Protein AF-W9S3C6-F1 (afdb_monomer_lite)

Structure (mmCIF, N/CA/C/O backbone):
data_AF-W9S3C6-F1
#
_entry.id   AF-W9S3C6-F1
#
loop_
_atom_site.group_PDB
_atom_site.id
_atom_site.type_symbol
_atom_site.label_atom_id
_atom_site.label_alt_id
_atom_site.label_comp_id
_atom_site.label_asym_id
_atom_site.label_entity_id
_atom_site.label_seq_id
_atom_site.pdbx_PDB_ins_code
_atom_site.Cartn_x
_atom_site.Cartn_y
_atom_site.Cartn_z
_atom_site.occupancy
_atom_site.B_iso_or_equiv
_atom_site.auth_seq_id
_atom_site.auth_comp_id
_atom_site.auth_asym_id
_atom_site.auth_atom_id
_atom_site.pdbx_PDB_model_num
ATOM 1 N N . MET A 1 1 ? -39.932 16.651 35.431 1.00 60.78 1 MET A N 1
ATOM 2 C CA . MET A 1 1 ? -39.926 15.190 35.248 1.00 60.78 1 MET A CA 1
ATOM 3 C C . MET A 1 1 ? -40.233 14.548 36.575 1.00 60.78 1 MET A C 1
ATOM 5 O O . MET A 1 1 ? -39.497 14.783 37.532 1.00 60.78 1 MET A O 1
ATOM 9 N N . SER A 1 2 ? -41.326 13.800 36.638 1.00 80.00 2 SER A N 1
ATOM 10 C CA . SER A 1 2 ? -41.613 12.954 37.789 1.00 80.00 2 SER A CA 1
ATOM 11 C C . SER A 1 2 ? -40.648 11.752 37.801 1.00 80.00 2 SER A C 1
ATOM 13 O O . SER A 1 2 ? -40.116 11.369 36.754 1.00 80.00 2 SER A O 1
ATOM 15 N N . PRO A 1 3 ? -40.380 11.140 38.965 1.00 73.69 3 PRO A N 1
ATOM 16 C CA . PRO A 1 3 ? -39.545 9.938 39.051 1.00 73.69 3 PRO A CA 1
ATOM 17 C C . PRO A 1 3 ? -40.064 8.778 38.185 1.00 73.69 3 PRO A C 1
ATOM 19 O O . PRO A 1 3 ? -39.282 7.996 37.650 1.00 73.69 3 PRO A O 1
ATOM 22 N N . GLU A 1 4 ? -41.381 8.699 37.998 1.00 75.62 4 GLU A N 1
ATOM 23 C CA . GLU A 1 4 ? -42.029 7.660 37.197 1.00 75.62 4 GLU A CA 1
ATOM 24 C C . GLU A 1 4 ? -41.761 7.828 35.697 1.00 75.62 4 GLU A C 1
ATOM 26 O O . GLU A 1 4 ? -41.492 6.846 35.007 1.00 75.62 4 GLU A O 1
ATOM 31 N N . GLU A 1 5 ? -41.730 9.069 35.203 1.00 75.31 5 GLU A N 1
ATOM 32 C CA . GLU A 1 5 ? -41.372 9.379 33.812 1.00 75.31 5 GLU A CA 1
ATOM 33 C C . GLU A 1 5 ? -39.920 8.986 33.499 1.00 75.31 5 GLU A C 1
ATOM 35 O O . GLU A 1 5 ? -39.621 8.479 32.419 1.00 75.31 5 GLU A O 1
ATOM 40 N N . VAL A 1 6 ? -39.010 9.161 34.462 1.00 64.94 6 VAL A N 1
ATOM 41 C CA . VAL A 1 6 ? -37.591 8.787 34.319 1.00 64.94 6 VAL A CA 1
ATOM 42 C C . VAL A 1 6 ? -37.417 7.267 34.265 1.00 64.94 6 VAL A C 1
ATOM 44 O O . VAL A 1 6 ? -36.603 6.765 33.483 1.00 64.94 6 VAL A O 1
ATOM 47 N N . LYS A 1 7 ? -38.202 6.535 35.064 1.00 70.75 7 LYS A N 1
ATOM 48 C CA . LYS A 1 7 ? -38.223 5.069 35.078 1.00 70.75 7 LYS A CA 1
ATOM 49 C C . LYS A 1 7 ? -38.813 4.499 33.787 1.00 70.75 7 LYS A C 1
ATOM 51 O O . LYS A 1 7 ? -38.227 3.587 33.208 1.00 70.75 7 LYS A O 1
ATOM 56 N N . ALA A 1 8 ? -39.920 5.063 33.302 1.00 70.75 8 ALA A N 1
ATOM 57 C CA . ALA A 1 8 ? -40.542 4.666 32.038 1.00 70.75 8 ALA A CA 1
ATOM 58 C C . ALA A 1 8 ? -39.625 4.924 30.828 1.00 70.75 8 ALA A C 1
ATOM 60 O O . ALA A 1 8 ? -39.588 4.125 29.896 1.00 70.75 8 ALA A O 1
ATOM 61 N N . ALA A 1 9 ? -38.830 5.996 30.871 1.00 70.56 9 ALA A N 1
ATOM 62 C CA . ALA A 1 9 ? -37.853 6.327 29.836 1.00 70.56 9 ALA A CA 1
ATOM 63 C C . ALA A 1 9 ? -36.562 5.481 29.888 1.00 70.56 9 ALA A C 1
ATOM 65 O O . ALA A 1 9 ? -35.670 5.688 29.066 1.00 70.56 9 ALA A O 1
ATOM 66 N N . GLY A 1 10 ? -36.406 4.570 30.862 1.00 65.00 10 GLY A N 1
ATOM 67 C CA . GLY A 1 10 ? -35.205 3.734 31.009 1.00 65.00 10 GLY A CA 1
ATOM 68 C C . GLY A 1 10 ? -33.920 4.513 31.334 1.00 65.00 10 GLY A C 1
ATOM 69 O O . GLY A 1 10 ? -32.823 3.953 31.313 1.00 65.00 10 GLY A O 1
ATOM 70 N N . ALA A 1 11 ? -34.035 5.802 31.665 1.00 64.62 11 ALA A N 1
ATOM 71 C CA . ALA A 1 11 ? -32.908 6.716 31.841 1.00 64.62 11 ALA A CA 1
ATOM 72 C C . ALA A 1 11 ? -32.167 6.533 33.181 1.00 64.62 11 ALA A C 1
ATOM 74 O O . ALA A 1 11 ? -31.117 7.141 33.398 1.00 64.62 11 ALA A O 1
ATOM 75 N N . GLU A 1 12 ? -32.666 5.676 34.079 1.00 62.50 12 GLU A N 1
ATOM 76 C CA . GLU A 1 12 ? -32.001 5.359 35.350 1.00 62.50 12 GLU A CA 1
ATOM 77 C C . GLU A 1 12 ? -30.628 4.699 35.151 1.00 62.50 12 GLU A C 1
ATOM 79 O O . GLU A 1 12 ? -29.693 4.992 35.897 1.00 62.50 12 GLU A O 1
ATOM 84 N N . GLN A 1 13 ? -30.449 3.887 34.098 1.00 58.66 13 GLN A N 1
ATOM 85 C CA . GLN A 1 13 ? -29.143 3.288 33.776 1.00 58.66 13 GLN A CA 1
ATOM 86 C C . GLN A 1 13 ? -28.082 4.328 33.402 1.00 58.66 13 GLN A C 1
ATOM 88 O O . GLN A 1 13 ? -26.891 4.081 33.593 1.00 58.66 13 GLN A O 1
ATOM 93 N N . SER A 1 14 ? -28.510 5.497 32.918 1.00 59.38 14 SER A N 1
ATOM 94 C CA . SER A 1 14 ? -27.626 6.588 32.513 1.00 59.38 14 SER A CA 1
ATOM 95 C C . SER A 1 14 ?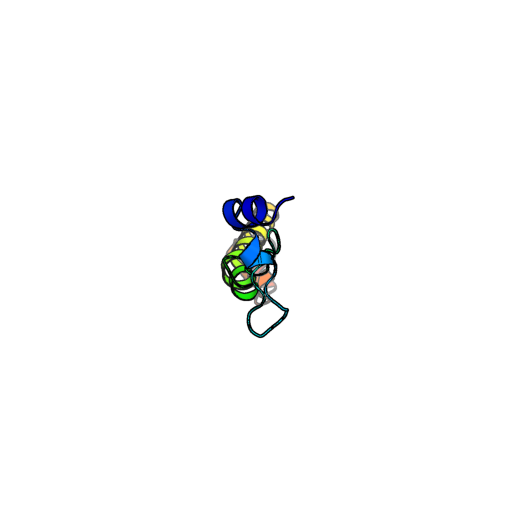 -27.122 7.427 33.695 1.00 59.38 14 SER A C 1
ATOM 97 O O . SER A 1 14 ? -26.238 8.258 33.508 1.00 59.38 14 SER A O 1
ATOM 99 N N . LYS A 1 15 ? -27.659 7.214 34.909 1.00 58.50 15 LYS A N 1
ATOM 100 C CA . LYS A 1 15 ? -27.246 7.888 36.156 1.00 58.50 15 LYS A CA 1
ATOM 101 C C . LYS A 1 15 ? -26.304 7.045 37.025 1.00 58.50 15 LYS A C 1
ATOM 103 O O . LYS A 1 15 ? -26.079 7.392 38.184 1.00 58.50 15 LYS A O 1
ATOM 108 N N . ARG A 1 16 ? -25.773 5.925 36.511 1.00 62.00 16 ARG A N 1
ATOM 109 C CA . ARG A 1 16 ? -24.842 5.083 37.278 1.00 62.00 16 ARG A CA 1
ATOM 110 C C . ARG A 1 16 ? -23.636 5.911 37.746 1.00 62.00 16 ARG A C 1
ATOM 112 O O . ARG A 1 16 ? -23.087 6.670 36.946 1.00 62.00 16 ARG A O 1
ATOM 119 N N . PRO A 1 17 ? -23.218 5.770 39.016 1.00 61.09 17 PRO A N 1
ATOM 120 C CA . PRO A 1 17 ? -22.062 6.487 39.530 1.00 61.09 17 PRO A CA 1
ATOM 121 C C . PRO A 1 17 ? -20.817 6.135 38.700 1.00 61.09 17 PRO A C 1
ATOM 123 O O . PRO A 1 17 ? -20.683 4.986 38.264 1.00 61.09 17 PRO A O 1
ATOM 126 N N . PRO A 1 18 ? -19.911 7.098 38.457 1.00 56.91 18 PRO A N 1
ATOM 127 C CA . PRO A 1 18 ? -18.661 6.831 37.759 1.00 56.91 18 PRO A CA 1
ATOM 128 C C . PRO A 1 18 ? -17.871 5.776 38.547 1.00 56.91 18 PRO A C 1
ATOM 130 O O . PRO A 1 18 ? -17.445 6.012 39.673 1.00 56.91 18 PRO A O 1
ATOM 133 N N . GLY A 1 19 ? -17.724 4.588 37.967 1.00 61.19 19 GLY A N 1
ATOM 134 C CA . GLY A 1 19 ? -17.070 3.431 38.578 1.00 61.19 19 GLY A CA 1
ATOM 135 C C . GLY A 1 19 ? -16.381 2.566 37.526 1.00 61.19 19 GLY A C 1
ATOM 136 O O . GLY A 1 19 ? -16.300 2.943 36.357 1.00 61.19 19 GLY A O 1
ATOM 137 N N . GLN A 1 20 ? -15.873 1.397 37.924 1.00 54.25 20 GLN A N 1
ATOM 138 C CA . GLN A 1 20 ? -15.320 0.409 36.994 1.00 54.25 20 GLN A CA 1
ATOM 139 C C . GLN A 1 20 ? -16.440 -0.046 36.043 1.00 54.25 20 GLN A C 1
ATOM 141 O O . GLN A 1 20 ? -17.378 -0.703 36.483 1.00 54.25 20 GLN A O 1
ATOM 146 N N . ASN A 1 21 ? -16.345 0.308 34.758 1.00 55.81 21 ASN A N 1
ATOM 147 C CA . ASN A 1 21 ? -17.380 0.186 33.711 1.00 55.81 21 ASN A CA 1
ATOM 148 C C . ASN A 1 21 ? -18.407 1.340 33.670 1.00 55.81 21 ASN A C 1
ATOM 150 O O . ASN A 1 21 ? -19.610 1.102 33.812 1.00 55.81 21 ASN A O 1
ATOM 154 N N . PRO A 1 22 ? -17.972 2.593 33.421 1.00 61.09 22 PRO A N 1
ATOM 155 C CA . PRO A 1 22 ? -18.908 3.638 33.033 1.00 61.09 22 PRO A CA 1
ATOM 156 C C . PRO A 1 22 ? -19.559 3.203 31.714 1.00 61.09 22 PRO A C 1
ATOM 158 O O . PRO A 1 22 ? -18.858 2.835 30.769 1.00 61.09 22 PRO A O 1
ATOM 161 N N . GLY A 1 23 ? -20.893 3.161 31.675 1.00 65.94 23 GLY A N 1
ATOM 162 C CA . GLY A 1 23 ? -21.634 2.813 30.462 1.00 65.94 23 GLY A CA 1
ATOM 163 C C . GLY A 1 23 ? -21.227 3.704 29.286 1.00 65.94 23 GLY A C 1
ATOM 164 O O . GLY A 1 23 ? -20.762 4.828 29.483 1.00 65.94 23 GLY A O 1
ATOM 165 N N . GLU A 1 24 ? -21.371 3.199 28.061 1.00 65.25 24 GLU A N 1
ATOM 166 C CA . GLU A 1 24 ? -21.067 3.994 26.871 1.00 65.25 24 GLU A CA 1
ATOM 167 C C . GLU A 1 24 ? -21.980 5.227 26.829 1.00 65.25 24 GLU A C 1
ATOM 169 O O . GLU A 1 24 ? -23.204 5.119 26.902 1.00 65.25 24 GLU A O 1
ATOM 174 N N . VAL A 1 25 ? -21.378 6.415 26.738 1.00 70.62 25 VAL A N 1
ATOM 175 C CA . VAL A 1 25 ? -22.123 7.653 26.499 1.00 70.62 25 VAL A CA 1
ATOM 176 C C . VAL A 1 25 ? -22.760 7.531 25.120 1.00 70.62 25 VAL A C 1
ATOM 178 O O . VAL A 1 25 ? -22.071 7.226 24.143 1.00 70.62 25 VAL A O 1
ATOM 181 N N . LEU A 1 26 ? -24.067 7.778 25.022 1.00 66.25 26 LEU A N 1
ATOM 182 C CA . LEU A 1 26 ? -24.749 7.847 23.733 1.00 66.25 26 LEU A CA 1
ATOM 183 C C . LEU A 1 26 ? -23.995 8.868 22.857 1.00 66.25 26 LEU A C 1
ATOM 185 O O . LEU A 1 26 ? -23.842 10.017 23.266 1.00 66.25 26 LEU A O 1
ATOM 189 N N . HIS A 1 27 ? -23.502 8.422 21.692 1.00 61.38 27 HIS A N 1
ATOM 190 C CA . HIS A 1 27 ? -22.610 9.113 20.730 1.00 61.38 27 HIS A CA 1
ATOM 191 C C . HIS A 1 27 ? -21.087 8.972 20.920 1.00 61.38 27 HIS A C 1
ATOM 193 O O . HIS A 1 27 ? -20.333 9.359 20.024 1.00 61.38 27 HIS A O 1
ATOM 199 N N . GLN A 1 28 ? -20.589 8.354 21.992 1.00 66.81 28 GLN A N 1
ATOM 200 C CA . GLN A 1 28 ? -19.156 8.095 22.137 1.00 66.81 28 GLN A CA 1
ATOM 201 C C . GLN A 1 28 ? -18.774 6.805 21.398 1.00 66.81 28 GLN A C 1
ATOM 203 O O . GLN A 1 28 ? -18.697 5.727 21.982 1.00 66.81 28 GLN A O 1
ATOM 208 N N . ARG A 1 29 ? -18.492 6.910 20.092 1.00 62.66 29 ARG A N 1
ATOM 209 C CA . ARG A 1 29 ? -17.871 5.829 19.302 1.00 62.66 29 ARG A CA 1
ATOM 210 C C . ARG A 1 29 ? -16.425 5.600 19.759 1.00 62.66 29 ARG A C 1
ATOM 212 O O . ARG A 1 29 ? -15.479 5.949 19.063 1.00 62.66 29 ARG A O 1
ATOM 219 N N . ARG A 1 30 ? -16.233 5.034 20.953 1.00 63.22 30 ARG A N 1
ATOM 220 C CA . ARG A 1 30 ? -14.899 4.678 21.464 1.00 63.22 30 ARG A CA 1
ATOM 221 C C . ARG A 1 30 ? -14.362 3.401 20.813 1.00 63.22 30 ARG A C 1
ATOM 223 O O . ARG A 1 30 ? -13.153 3.196 20.782 1.00 63.22 30 ARG A O 1
ATOM 230 N N . LYS A 1 31 ? -15.246 2.555 20.281 1.00 67.12 31 LYS A N 1
ATOM 231 C CA . LYS A 1 31 ? -14.895 1.305 19.604 1.00 67.12 31 LYS A CA 1
ATOM 232 C C . LYS A 1 31 ? -15.315 1.381 18.141 1.00 67.12 31 LYS A C 1
ATOM 234 O O . LYS A 1 31 ? -16.495 1.304 17.815 1.00 67.12 31 LYS A O 1
ATOM 239 N N . LEU A 1 32 ? -14.335 1.565 17.262 1.00 75.06 32 LEU A N 1
ATOM 240 C CA . LEU A 1 32 ? -14.508 1.272 15.843 1.00 75.06 32 LEU A CA 1
ATOM 241 C C . LEU A 1 32 ? -14.574 -0.256 15.663 1.00 75.06 32 LEU A C 1
ATOM 243 O O . LEU A 1 32 ? -13.952 -0.975 16.449 1.00 75.06 32 LEU A O 1
ATOM 247 N N . PRO A 1 33 ? -15.299 -0.767 14.648 1.00 81.38 33 PRO A N 1
ATOM 248 C CA . PRO A 1 33 ? -15.436 -2.209 14.413 1.00 81.38 33 PRO A CA 1
ATOM 249 C C . PRO A 1 33 ? -14.098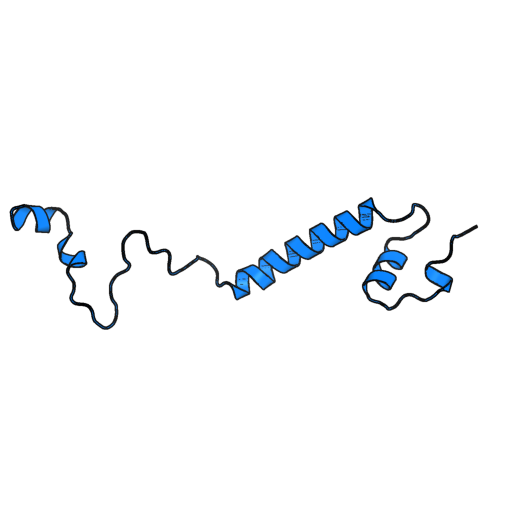 -2.906 14.116 1.00 81.38 33 PRO A C 1
ATOM 251 O O . PRO A 1 33 ? -13.997 -4.121 14.256 1.00 81.38 33 PRO A O 1
ATOM 254 N N . TYR A 1 34 ? -13.062 -2.141 13.759 1.00 83.44 34 TYR A N 1
ATOM 255 C CA . TYR A 1 34 ? -11.705 -2.626 13.537 1.00 83.44 34 TYR A CA 1
ATOM 256 C C . TYR A 1 34 ? -10.693 -1.748 14.273 1.00 83.44 34 TYR A C 1
ATOM 258 O O . TYR A 1 34 ? -10.875 -0.533 14.392 1.00 83.44 34 TYR A O 1
ATOM 266 N N . SER A 1 35 ? -9.608 -2.364 14.753 1.00 86.75 35 SER A N 1
ATOM 267 C CA . SER A 1 35 ? -8.516 -1.622 15.386 1.00 86.75 35 SER A CA 1
ATOM 268 C C . SER A 1 35 ? -7.803 -0.717 14.366 1.00 86.75 35 SER A C 1
ATOM 270 O O . SER A 1 35 ? -7.756 -1.063 13.180 1.00 86.75 35 SER A O 1
ATOM 272 N N . PRO A 1 36 ? -7.194 0.406 14.792 1.00 87.00 36 PRO A N 1
ATOM 273 C CA . PRO A 1 36 ? -6.392 1.252 13.905 1.00 87.00 36 PRO A CA 1
ATOM 274 C C . PRO A 1 36 ? -5.301 0.468 13.166 1.00 87.00 36 PRO A C 1
ATOM 276 O O . PRO A 1 36 ? -5.100 0.665 11.972 1.00 87.00 36 PRO A O 1
ATOM 279 N N . THR A 1 37 ? -4.656 -0.481 13.848 1.00 90.56 37 THR A N 1
ATOM 280 C CA . THR A 1 37 ? -3.639 -1.364 13.264 1.00 90.56 37 THR A CA 1
ATOM 281 C C . THR A 1 37 ? -4.224 -2.250 12.168 1.00 90.56 37 THR A C 1
ATOM 283 O O . THR A 1 37 ? -3.648 -2.365 11.091 1.00 90.56 37 THR A O 1
ATOM 286 N N . THR A 1 38 ? -5.399 -2.839 12.407 1.00 89.06 38 THR A N 1
ATOM 287 C CA . THR A 1 38 ? -6.106 -3.648 11.406 1.00 89.06 38 THR A CA 1
ATOM 288 C C . THR A 1 38 ? -6.469 -2.808 10.187 1.00 89.06 38 THR A C 1
ATOM 290 O O . THR A 1 38 ? -6.230 -3.238 9.066 1.00 89.06 38 THR A O 1
ATOM 293 N N . MET A 1 39 ? -6.985 -1.594 10.387 1.00 90.62 39 MET A N 1
ATOM 294 C CA . MET A 1 39 ? -7.306 -0.680 9.289 1.00 90.62 39 MET A CA 1
ATOM 295 C C . MET A 1 39 ? -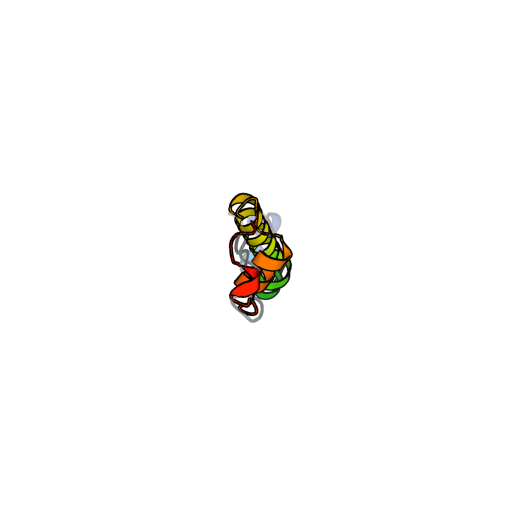6.056 -0.288 8.491 1.00 90.62 39 MET A C 1
ATOM 297 O O . MET A 1 39 ? -6.083 -0.323 7.263 1.00 90.62 39 MET A O 1
ATOM 301 N N . ALA A 1 40 ? -4.951 0.032 9.168 1.00 91.38 40 ALA A N 1
ATOM 302 C CA . ALA A 1 40 ? -3.698 0.409 8.520 1.00 91.38 40 ALA A CA 1
ATOM 303 C C . ALA A 1 40 ? -3.102 -0.738 7.686 1.00 91.38 40 ALA A C 1
ATOM 305 O O . ALA A 1 40 ? -2.713 -0.524 6.539 1.00 91.38 40 ALA A O 1
ATOM 306 N N . ILE A 1 41 ? -3.066 -1.956 8.234 1.00 91.19 41 ILE A N 1
ATOM 307 C CA . ILE A 1 41 ? -2.446 -3.109 7.570 1.00 91.19 41 ILE A CA 1
ATOM 308 C C . ILE A 1 41 ? -3.374 -3.703 6.505 1.00 91.19 41 ILE A C 1
ATOM 310 O O . ILE A 1 41 ? -2.953 -3.886 5.368 1.00 91.19 41 ILE A O 1
ATOM 314 N N . ALA A 1 42 ? -4.628 -4.005 6.851 1.00 84.75 42 ALA A N 1
ATOM 315 C CA . ALA A 1 42 ? -5.524 -4.750 5.967 1.00 84.75 42 ALA A CA 1
ATOM 316 C C . ALA A 1 42 ? -6.104 -3.884 4.841 1.00 84.75 42 ALA A C 1
ATOM 318 O O . ALA A 1 42 ? -6.205 -4.346 3.709 1.00 84.75 42 ALA A O 1
ATOM 319 N N . ALA A 1 43 ? -6.477 -2.636 5.137 1.00 88.38 43 ALA A N 1
ATOM 320 C CA . ALA A 1 43 ? -7.053 -1.732 4.142 1.00 88.38 43 ALA A CA 1
ATOM 321 C C . ALA A 1 43 ? -6.020 -0.726 3.619 1.00 88.38 43 ALA A C 1
ATOM 323 O O . ALA A 1 43 ? -5.905 -0.528 2.411 1.00 88.38 43 ALA A O 1
ATOM 324 N N . GLY A 1 44 ? -5.241 -0.115 4.515 1.00 91.31 44 GLY A N 1
ATOM 325 C CA . GLY A 1 44 ? -4.302 0.953 4.171 1.00 91.31 44 GLY A CA 1
ATOM 326 C C . GLY A 1 44 ? -3.238 0.517 3.167 1.00 91.31 44 GLY A C 1
ATOM 327 O O . GLY A 1 44 ? -3.086 1.159 2.131 1.00 91.31 44 GLY A O 1
ATOM 328 N N . LEU A 1 45 ? -2.552 -0.602 3.418 1.00 93.56 45 LEU A N 1
ATOM 329 C CA . LEU A 1 45 ? -1.517 -1.100 2.502 1.00 93.56 45 LEU A CA 1
ATOM 330 C C . LEU A 1 45 ? -2.078 -1.473 1.126 1.00 93.56 45 LEU A C 1
ATOM 332 O O . LEU A 1 45 ? -1.437 -1.19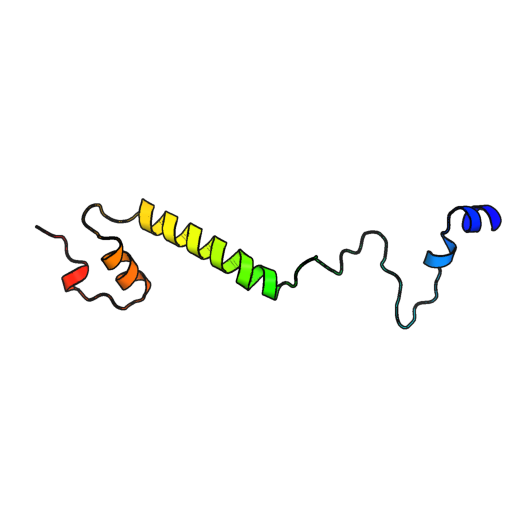7 0.114 1.00 93.56 45 LEU A O 1
ATOM 336 N N . VAL A 1 46 ? -3.285 -2.043 1.076 1.00 94.00 46 VAL A N 1
ATOM 337 C CA . VAL A 1 46 ? -3.946 -2.402 -0.188 1.00 94.00 46 VAL A CA 1
ATOM 338 C C . VAL A 1 46 ? -4.274 -1.150 -0.998 1.00 94.00 46 VAL A C 1
ATOM 340 O O . VAL A 1 46 ? -3.955 -1.085 -2.184 1.00 94.00 46 VAL A O 1
ATOM 343 N N . ILE A 1 47 ? -4.859 -0.133 -0.360 1.00 95.50 47 ILE A N 1
ATOM 344 C CA . ILE A 1 47 ? -5.211 1.130 -1.022 1.00 95.50 47 ILE A CA 1
ATOM 345 C C . ILE A 1 47 ? -3.950 1.840 -1.522 1.00 95.50 47 ILE A C 1
ATOM 347 O O . ILE A 1 47 ? -3.887 2.231 -2.686 1.00 95.50 47 ILE A O 1
ATOM 351 N N . VAL A 1 48 ? -2.929 1.974 -0.671 1.00 95.19 48 VAL A N 1
ATOM 352 C CA . VAL A 1 48 ? -1.667 2.631 -1.040 1.00 95.19 48 VAL A CA 1
ATOM 353 C C . VAL A 1 48 ? -0.978 1.884 -2.181 1.00 95.19 48 VAL A C 1
ATOM 355 O O . VAL A 1 48 ? -0.547 2.516 -3.143 1.00 95.19 48 VAL A O 1
ATOM 358 N N . GLY A 1 49 ? -0.923 0.551 -2.123 1.00 92.06 49 GLY A N 1
ATOM 359 C CA . GLY A 1 49 ? -0.353 -0.274 -3.187 1.00 92.06 49 GLY A CA 1
ATOM 360 C C . GLY A 1 49 ? -1.095 -0.125 -4.516 1.00 92.06 49 GLY A C 1
ATOM 361 O O . GLY A 1 49 ? -0.459 0.027 -5.558 1.00 92.06 49 GLY A O 1
ATOM 362 N N . ALA A 1 50 ? -2.431 -0.095 -4.489 1.00 92.62 50 ALA A N 1
ATOM 363 C CA . ALA A 1 50 ? -3.243 0.109 -5.685 1.00 92.62 50 ALA A CA 1
ATOM 364 C C . ALA A 1 50 ? -2.999 1.490 -6.311 1.00 92.62 50 ALA A C 1
ATOM 366 O O . ALA A 1 50 ? -2.754 1.585 -7.513 1.00 92.62 50 ALA A O 1
ATOM 367 N N . VAL A 1 51 ? -3.003 2.556 -5.505 1.00 94.50 51 VAL A N 1
ATOM 368 C CA . VAL A 1 51 ? -2.721 3.918 -5.988 1.00 94.50 51 VAL A CA 1
ATOM 369 C C . VAL A 1 51 ? -1.309 4.004 -6.564 1.00 94.50 51 VAL A C 1
ATOM 371 O O . VAL A 1 51 ? -1.135 4.505 -7.673 1.00 94.50 51 VAL A O 1
ATOM 374 N N . ALA A 1 52 ? -0.309 3.466 -5.861 1.00 88.38 52 ALA A N 1
ATOM 375 C CA . ALA A 1 52 ? 1.069 3.439 -6.342 1.00 88.38 52 ALA A CA 1
ATOM 376 C C . ALA A 1 52 ? 1.190 2.699 -7.685 1.00 88.38 52 ALA A C 1
ATOM 378 O O . ALA A 1 52 ? 1.844 3.199 -8.602 1.00 88.38 52 ALA A O 1
ATOM 379 N N . TYR A 1 53 ? 0.509 1.558 -7.839 1.00 85.12 53 TYR A N 1
ATOM 380 C CA . TYR A 1 53 ? 0.460 0.820 -9.101 1.00 85.12 53 TYR A CA 1
ATOM 381 C C . TYR A 1 53 ? -0.168 1.646 -10.227 1.00 85.12 53 TYR A C 1
ATOM 383 O O . TYR A 1 53 ? 0.406 1.729 -11.310 1.00 85.12 53 TYR A O 1
ATOM 391 N N . PHE A 1 54 ? -1.312 2.292 -9.985 1.00 90.06 54 PHE A N 1
ATOM 392 C CA . PHE A 1 54 ? -1.977 3.115 -10.999 1.00 90.06 54 PHE A CA 1
ATOM 393 C C . PHE A 1 54 ? -1.133 4.315 -11.426 1.00 90.06 54 PHE A C 1
ATOM 395 O O . PHE A 1 54 ? -1.051 4.609 -12.620 1.00 90.06 54 PHE A O 1
ATOM 402 N N . VAL A 1 55 ? -0.479 4.987 -10.477 1.00 89.88 55 VAL A N 1
ATOM 403 C CA . VAL A 1 55 ? 0.439 6.095 -10.771 1.00 89.88 55 VAL A CA 1
ATOM 404 C C . VAL A 1 55 ? 1.602 5.598 -11.625 1.00 89.88 55 VAL A C 1
ATOM 406 O O . VAL A 1 55 ? 1.857 6.156 -12.693 1.00 89.88 55 VAL A O 1
ATOM 409 N N . ALA A 1 56 ? 2.260 4.512 -11.216 1.00 83.75 56 ALA A N 1
ATOM 410 C CA . ALA A 1 56 ? 3.357 3.910 -11.966 1.00 83.75 56 ALA A CA 1
ATOM 411 C C . ALA A 1 56 ? 2.920 3.461 -13.371 1.00 83.75 56 ALA A C 1
ATOM 413 O O . ALA A 1 56 ? 3.617 3.711 -14.350 1.00 83.75 56 ALA A O 1
ATOM 414 N N . TYR A 1 57 ? 1.741 2.852 -13.496 1.00 82.50 57 TYR A N 1
ATOM 415 C CA . TYR A 1 57 ? 1.182 2.422 -14.776 1.00 82.50 57 TYR A CA 1
ATOM 416 C C . TYR A 1 57 ? 0.865 3.598 -15.707 1.00 82.50 57 TYR A C 1
ATOM 418 O O . TYR A 1 57 ? 1.135 3.517 -16.902 1.00 82.50 57 TYR A O 1
ATOM 426 N N . SER A 1 58 ? 0.317 4.687 -15.167 1.00 85.44 58 SER A N 1
ATOM 427 C CA . SER A 1 58 ? -0.103 5.853 -15.957 1.00 85.44 58 SER A CA 1
ATOM 428 C C . SER A 1 58 ? 1.074 6.728 -16.391 1.00 85.44 58 SER A C 1
ATOM 430 O O . SER A 1 58 ? 0.984 7.428 -17.393 1.00 85.44 58 SER A O 1
ATOM 432 N N . THR A 1 59 ? 2.173 6.701 -15.633 1.00 84.88 59 THR A N 1
ATOM 433 C CA . THR A 1 59 ? 3.350 7.557 -15.860 1.00 84.88 59 THR A CA 1
ATOM 434 C C . THR A 1 59 ? 4.552 6.821 -16.444 1.00 84.88 59 THR A C 1
ATOM 436 O O . THR A 1 59 ? 5.544 7.466 -16.794 1.00 84.88 59 THR A O 1
ATOM 439 N N . LYS A 1 60 ? 4.501 5.487 -16.581 1.00 81.50 60 LYS A N 1
ATOM 440 C CA . LYS A 1 60 ? 5.594 4.739 -17.212 1.00 81.50 60 LYS A CA 1
ATOM 441 C C . LYS A 1 60 ? 5.811 5.219 -18.648 1.00 81.50 60 LYS A C 1
ATOM 443 O O . LYS A 1 60 ? 4.862 5.481 -19.388 1.00 81.50 60 LYS A O 1
ATOM 448 N N . LYS A 1 61 ? 7.074 5.260 -19.074 1.00 77.12 61 LYS A N 1
ATOM 449 C CA . LYS A 1 61 ? 7.402 5.454 -20.491 1.00 77.12 61 LYS A CA 1
ATOM 450 C C . LYS A 1 61 ? 6.867 4.278 -21.323 1.00 77.12 61 LYS A C 1
ATOM 452 O O . LYS A 1 61 ? 6.899 3.152 -20.821 1.00 77.12 61 LYS A O 1
ATOM 457 N N . PRO A 1 62 ? 6.449 4.487 -22.587 1.00 77.44 62 PRO A N 1
ATOM 458 C CA . PRO A 1 62 ? 6.006 3.399 -23.462 1.00 77.44 62 PRO A CA 1
ATOM 459 C C . PRO A 1 62 ? 7.062 2.298 -23.626 1.00 77.44 62 PRO A C 1
ATOM 461 O O . PRO A 1 62 ? 6.716 1.123 -23.710 1.00 77.44 62 PRO A O 1
ATOM 464 N N . GLU A 1 63 ? 8.348 2.668 -23.610 1.00 76.75 63 GLU A N 1
ATOM 465 C CA . GLU A 1 63 ? 9.458 1.714 -23.726 1.00 76.75 63 GLU A CA 1
ATOM 466 C C . GLU A 1 63 ? 9.745 0.935 -22.427 1.00 76.75 63 GLU A C 1
ATOM 468 O O . GLU A 1 63 ? 10.433 -0.089 -22.461 1.00 76.75 63 GLU A O 1
ATOM 473 N N . ALA A 1 64 ? 9.251 1.408 -21.277 1.00 79.56 64 ALA A N 1
ATOM 474 C CA . ALA A 1 64 ? 9.543 0.824 -19.972 1.00 79.56 64 ALA A CA 1
ATOM 475 C C . ALA A 1 64 ? 8.577 -0.325 -19.660 1.00 79.56 64 ALA A C 1
ATOM 477 O O . ALA A 1 64 ? 7.351 -0.163 -19.610 1.00 79.56 64 ALA A O 1
ATOM 478 N N . SER A 1 65 ? 9.132 -1.512 -19.407 1.00 80.19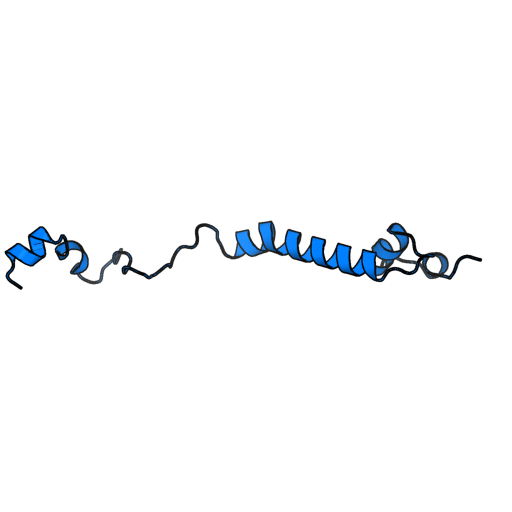 65 SER A N 1
ATOM 479 C CA . SER A 1 65 ? 8.317 -2.651 -19.000 1.00 80.19 65 SER A CA 1
ATOM 480 C C . SER A 1 65 ? 7.889 -2.521 -17.535 1.00 80.19 65 SER A C 1
ATOM 482 O O . SER A 1 65 ? 8.549 -1.866 -16.729 1.00 80.19 65 SER A O 1
ATOM 484 N N . ALA A 1 66 ? 6.797 -3.195 -17.156 1.00 80.62 66 ALA A N 1
ATOM 485 C CA . ALA A 1 66 ? 6.348 -3.230 -15.760 1.00 80.62 66 ALA A CA 1
ATOM 486 C C . ALA A 1 66 ? 7.432 -3.781 -14.812 1.00 80.62 66 ALA A C 1
ATOM 488 O O . ALA A 1 66 ? 7.524 -3.365 -13.660 1.00 80.62 66 ALA A O 1
ATOM 489 N N . LYS A 1 67 ? 8.283 -4.681 -15.319 1.00 84.25 67 LYS A N 1
ATOM 490 C CA . LYS A 1 67 ? 9.424 -5.238 -14.590 1.00 84.25 67 LYS A CA 1
ATOM 491 C C . LYS A 1 67 ? 10.502 -4.185 -14.321 1.00 84.25 67 LYS A C 1
ATOM 493 O O . LYS A 1 67 ? 11.038 -4.159 -13.219 1.00 84.25 67 LYS A O 1
ATOM 498 N N . ASP A 1 68 ? 10.790 -3.317 -15.288 1.00 84.75 68 ASP A N 1
ATOM 499 C CA . ASP A 1 68 ? 11.806 -2.264 -15.138 1.00 84.75 68 ASP A CA 1
ATOM 500 C C . ASP A 1 68 ? 11.345 -1.232 -14.104 1.00 84.75 68 ASP A C 1
ATOM 502 O O . ASP A 1 68 ? 12.098 -0.866 -13.206 1.00 84.75 68 ASP A O 1
ATOM 506 N N . VAL A 1 69 ? 10.065 -0.848 -14.162 1.00 82.81 69 VAL A N 1
ATOM 507 C CA . VAL A 1 69 ? 9.451 0.039 -13.163 1.00 82.81 69 VAL A CA 1
ATOM 508 C C . VAL A 1 69 ? 9.512 -0.589 -11.773 1.00 82.81 69 VAL A C 1
ATOM 510 O O . VAL A 1 69 ? 9.964 0.068 -10.842 1.00 82.81 69 VAL A O 1
ATOM 513 N N . ALA A 1 70 ? 9.143 -1.868 -11.635 1.00 85.00 70 ALA A N 1
ATOM 514 C CA . ALA A 1 70 ? 9.200 -2.565 -10.353 1.00 85.00 70 ALA A CA 1
ATOM 515 C C . ALA A 1 70 ? 10.613 -2.556 -9.758 1.00 85.00 70 ALA A C 1
ATOM 517 O O . ALA A 1 70 ? 10.776 -2.200 -8.596 1.00 85.00 70 ALA A O 1
ATOM 518 N N . LYS A 1 71 ? 11.636 -2.868 -10.562 1.00 86.56 71 LYS A N 1
ATOM 519 C CA . LYS A 1 71 ? 13.033 -2.855 -10.114 1.00 86.56 71 LYS A CA 1
ATOM 520 C C . LYS A 1 71 ? 13.516 -1.469 -9.699 1.00 86.56 71 LYS A C 1
ATOM 522 O O . L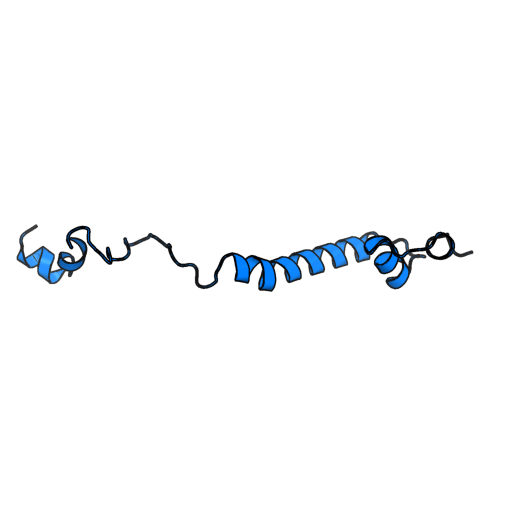YS A 1 71 ? 14.275 -1.358 -8.741 1.00 86.56 71 LYS A O 1
ATOM 527 N N . VAL A 1 72 ? 13.090 -0.416 -10.400 1.00 85.56 72 VAL A N 1
ATOM 528 C CA . VAL A 1 72 ? 13.404 0.970 -10.018 1.00 85.56 72 VAL A CA 1
ATOM 529 C C . VAL A 1 72 ? 12.735 1.309 -8.691 1.00 85.56 72 VAL A C 1
ATOM 531 O O . VAL A 1 72 ? 13.390 1.825 -7.792 1.00 85.56 72 VAL A O 1
ATOM 534 N N . THR A 1 73 ? 11.455 0.965 -8.537 1.00 84.38 73 THR A N 1
ATOM 535 C CA . THR A 1 73 ? 10.702 1.193 -7.299 1.00 84.38 73 THR A CA 1
ATOM 536 C C . THR A 1 73 ? 11.295 0.432 -6.109 1.00 84.38 73 THR A C 1
ATOM 538 O O . THR A 1 73 ? 11.303 0.963 -5.003 1.00 84.38 73 THR A O 1
ATOM 541 N N . THR A 1 74 ? 11.831 -0.776 -6.315 1.00 88.50 74 THR A N 1
ATOM 542 C CA . THR A 1 74 ? 12.490 -1.573 -5.264 1.00 88.50 74 THR A CA 1
ATOM 543 C C . THR A 1 74 ? 13.975 -1.252 -5.082 1.00 88.50 74 THR A C 1
ATOM 545 O O . THR A 1 74 ? 14.619 -1.862 -4.233 1.00 88.50 74 THR A O 1
ATOM 548 N N . GLY A 1 75 ? 14.540 -0.324 -5.863 1.00 87.88 75 GLY A N 1
ATOM 549 C CA . GLY A 1 75 ? 15.962 0.033 -5.801 1.00 87.88 75 GLY A CA 1
ATOM 550 C C . GLY A 1 75 ? 16.919 -1.064 -6.285 1.00 87.88 75 GLY A C 1
ATOM 551 O O . GLY A 1 75 ? 18.111 -1.004 -6.009 1.00 87.88 75 GLY A O 1
ATOM 552 N N . THR A 1 76 ? 16.415 -2.068 -7.004 1.00 90.12 76 THR A N 1
ATOM 553 C CA . THR A 1 76 ? 17.188 -3.210 -7.524 1.00 90.12 76 THR A CA 1
ATOM 554 C C . THR A 1 76 ? 17.431 -3.118 -9.032 1.00 90.12 76 THR A C 1
ATOM 556 O O . THR A 1 76 ? 17.751 -4.121 -9.666 1.00 90.12 76 THR A O 1
ATOM 559 N N . ALA A 1 77 ? 17.178 -1.959 -9.640 1.00 86.81 77 ALA A N 1
ATOM 560 C CA . ALA A 1 77 ? 17.404 -1.744 -11.064 1.00 86.81 77 ALA A CA 1
ATOM 561 C C . ALA A 1 77 ? 18.884 -1.503 -11.358 1.00 86.81 77 ALA A C 1
ATOM 563 O O . ALA A 1 77 ? 19.560 -0.774 -10.630 1.00 86.81 77 ALA A O 1
ATOM 564 N N . HIS A 1 78 ? 19.348 -2.044 -12.482 1.00 87.38 78 HIS A N 1
ATOM 565 C CA . HIS A 1 78 ? 20.654 -1.706 -13.039 1.00 87.38 78 HIS A CA 1
ATOM 566 C C . HIS A 1 78 ? 20.520 -0.703 -14.203 1.00 87.38 78 HIS A C 1
ATOM 568 O O . HIS A 1 78 ? 19.477 -0.668 -14.867 1.00 87.38 78 HIS A O 1
ATOM 574 N N . PRO A 1 79 ? 21.543 0.133 -14.477 1.00 82.25 79 PRO A N 1
ATOM 575 C CA . PRO A 1 79 ? 21.492 1.138 -15.546 1.00 82.25 79 PRO A CA 1
ATOM 576 C C . PRO A 1 79 ? 21.179 0.568 -16.939 1.00 82.25 79 PRO A C 1
ATOM 578 O O . PRO A 1 79 ? 20.588 1.244 -17.782 1.00 82.25 79 PRO A O 1
ATOM 581 N N . GLU A 1 80 ? 21.537 -0.689 -17.197 1.00 82.38 80 GLU A N 1
ATOM 582 C CA . GLU A 1 80 ? 21.283 -1.373 -18.466 1.00 82.38 80 GLU A CA 1
ATOM 583 C C . GLU A 1 80 ? 19.799 -1.703 -18.680 1.00 82.38 80 GLU A C 1
ATOM 585 O O . GLU A 1 80 ? 19.385 -1.935 -19.818 1.00 82.38 80 GLU A O 1
ATOM 590 N N . GLU A 1 81 ? 19.008 -1.718 -17.604 1.00 77.19 81 GLU A N 1
ATOM 591 C CA . GLU A 1 81 ? 17.595 -2.115 -17.580 1.00 77.19 81 GLU A CA 1
ATOM 592 C C . GLU A 1 81 ? 16.644 -0.925 -17.754 1.00 77.19 81 GLU A C 1
ATOM 594 O O . GLU A 1 81 ? 15.487 -1.100 -18.129 1.00 77.19 81 GLU A O 1
ATOM 599 N N . THR A 1 82 ? 17.129 0.296 -17.516 1.00 74.25 82 THR A N 1
ATOM 600 C CA . THR A 1 82 ? 16.334 1.534 -17.590 1.00 74.25 82 THR A CA 1
ATOM 601 C C . THR A 1 82 ? 16.713 2.430 -18.769 1.00 74.25 82 THR A C 1
ATOM 603 O O . THR A 1 82 ? 16.080 3.465 -18.992 1.00 74.25 82 THR A O 1
ATOM 606 N N . ARG A 1 83 ? 17.723 2.039 -19.556 1.00 77.19 83 ARG A N 1
ATOM 607 C CA . ARG A 1 83 ? 18.121 2.769 -20.765 1.00 77.19 83 ARG A CA 1
ATOM 608 C C . ARG A 1 83 ? 17.054 2.659 -21.870 1.00 77.19 83 ARG A C 1
ATOM 610 O O . ARG A 1 83 ? 16.445 1.597 -22.019 1.00 77.19 83 ARG A O 1
ATOM 617 N N . PRO A 1 84 ? 16.858 3.714 -22.684 1.00 74.25 84 PRO A N 1
ATOM 618 C CA . PRO A 1 84 ? 15.990 3.652 -23.855 1.00 74.25 84 PRO A CA 1
ATOM 619 C C . PRO A 1 84 ? 16.392 2.494 -24.774 1.00 74.25 84 PRO A C 1
ATOM 621 O O . PRO A 1 84 ? 17.575 2.321 -25.085 1.00 74.25 84 PRO A O 1
ATOM 624 N N . ARG A 1 85 ? 15.413 1.692 -25.193 1.00 71.19 85 ARG A N 1
ATOM 625 C CA . ARG A 1 85 ? 15.629 0.617 -26.167 1.00 71.19 85 ARG A CA 1
ATOM 626 C C . ARG A 1 85 ? 15.592 1.245 -27.563 1.00 71.19 85 ARG A C 1
ATOM 628 O O . ARG A 1 85 ? 14.705 2.050 -27.830 1.00 71.19 85 ARG A O 1
ATOM 635 N N . LYS A 1 86 ? 16.595 0.942 -28.390 1.00 66.62 86 LYS A N 1
ATOM 636 C CA . LYS A 1 86 ? 16.613 1.329 -29.808 1.00 66.62 86 LYS A CA 1
ATOM 637 C C . LYS A 1 86 ? 15.672 0.446 -30.611 1.00 66.62 86 LYS A C 1
ATOM 639 O O . LYS A 1 86 ? 15.575 -0.749 -30.249 1.00 66.62 86 LYS A O 1
#

pLDDT: mean 77.71, std 11.45, range [54.25, 95.5]

Sequence (86 aa):
MSPEEVKAAGAEQSKRPPGQNPGEVLHQRRKLPYSPTTMAIAAGLVIVGAVAYFVAYSTKKPEASAKDVAKVTTGTAHPEETRPRK

Organism: NCBI:txid981085

Foldseek 3Di:
DDPVVCVVVVCPLQPDDPDDCNDDDVVPPPDDVDDPVCCCPVPVVVVVVVVVVVVLVVPPDPQQDPVQSVCVVVVNHDPVRPDRDD

Secondary structure (DSSP, 8-state):
--HHHHHHTTGGGGG--S-SSPPPPTT-----SS-HHHIIIIIIHHHHHHHHHHHHHHHS-TT--HHHHHHHHTT---HHHHSPP-

Radius of gyration: 28.37 Å; chains: 1; bounding box: 64×20×69 Å